Protein AF-A0A950NR32-F1 (afdb_monomer)

Sequence (67 aa):
MTDAPSLLDVADQLSIRDLIADFADAVNRMRPDDVGPLFAPDGEWTVTGWGSHRGRDEIVSFLAGLF

pLDDT: mean 92.99, std 9.34, range [47.44, 98.44]

Nearest PDB structures (foldseek):
  4ovm-assembly4_G  TM=9.425E-01  e=4.818E-03  Streptomyces carzinostaticus subsp. neocarzinostaticus
  4ovm-assembly5_I  TM=9.373E-01  e=5.877E-03  Streptomyces carzinostaticus subsp. neocarzinostaticus
  4ovm-assembly1_A  TM=9.265E-01  e=6.279E-03  Streptomyces carzinostaticus subsp. neocarzinostaticus
  3hx8-assembly2_C  TM=8.683E-01  e=1.935E-02  Mesorhizobium loti
  5ien-assembly2_B  TM=8.159E-01  e=4.283E-02  synthetic construct

Mean predicted aligned error: 4.64 Å

Foldseek 3Di:
DDDDDDPVNVVVVVVVVVLVVQCVVCLVVLPLLSNLVSADQQGWDQDVPQGIATGSVRSSVSSNVVD

Secondary structure (DSSP, 8-state):
-PPPPPHHHHHHHHHHHHHHHHHHHHHHTT-HHHHGGGS-TT-EEEETTTEEEESHHHHHHHHHT--

Radius of gyration: 14.97 Å; Cα contacts (8 Å, |Δi|>4): 54; chains: 1; bounding box: 31×30×36 Å

Structure (mmCIF, N/CA/C/O backbone):
data_AF-A0A950NR32-F1
#
_entry.id   AF-A0A950NR32-F1
#
loop_
_atom_site.group_PDB
_atom_site.id
_atom_site.type_symbol
_atom_site.label_atom_id
_atom_site.label_alt_id
_atom_site.label_comp_id
_atom_site.label_asym_id
_atom_site.label_entity_id
_atom_site.label_seq_id
_atom_site.pdbx_PDB_ins_code
_atom_site.Cartn_x
_atom_site.Cartn_y
_atom_site.Cartn_z
_atom_site.occupancy
_atom_site.B_iso_or_equiv
_atom_site.auth_seq_id
_atom_site.auth_comp_id
_atom_site.auth_asym_id
_atom_site.auth_atom_id
_atom_site.pdbx_PDB_model_num
ATOM 1 N N . MET A 1 1 ? -14.096 21.843 22.839 1.00 47.44 1 MET A N 1
ATOM 2 C CA . MET A 1 1 ? -13.854 20.633 23.644 1.00 47.44 1 MET A CA 1
ATOM 3 C C . MET A 1 1 ? -13.859 19.499 22.644 1.00 47.44 1 MET A C 1
ATOM 5 O O . MET A 1 1 ? -14.903 19.262 22.059 1.00 47.44 1 MET A O 1
ATOM 9 N N . THR A 1 2 ? -12.692 18.965 22.291 1.00 65.69 2 THR A N 1
ATOM 10 C CA . THR A 1 2 ? -12.615 17.826 21.366 1.00 65.69 2 THR A CA 1
ATOM 11 C C . THR A 1 2 ? -13.111 16.610 22.134 1.00 65.69 2 THR A C 1
ATOM 13 O O . THR A 1 2 ? -12.634 16.388 23.248 1.00 65.69 2 THR A O 1
ATOM 16 N N . ASP A 1 3 ? -14.099 15.894 21.600 1.00 71.31 3 ASP A N 1
ATOM 17 C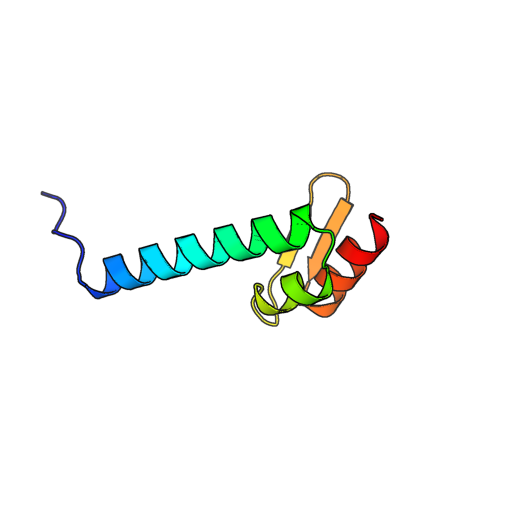 CA . ASP A 1 3 ? -14.567 14.652 22.213 1.00 71.31 3 ASP A CA 1
ATOM 18 C C . ASP A 1 3 ? -13.394 13.684 22.406 1.00 71.31 3 ASP A C 1
ATOM 20 O O . ASP A 1 3 ? -12.436 13.671 21.625 1.00 71.31 3 ASP A O 1
ATOM 24 N N . ALA A 1 4 ? -13.445 12.905 23.487 1.00 70.31 4 ALA A N 1
ATOM 25 C CA . ALA A 1 4 ? -12.474 11.844 23.694 1.00 70.31 4 ALA A CA 1
ATOM 26 C C . ALA A 1 4 ? -12.610 10.819 22.553 1.00 70.31 4 ALA A C 1
ATOM 28 O O . ALA A 1 4 ? -13.742 10.474 22.200 1.00 70.31 4 ALA A O 1
ATOM 29 N N . PRO A 1 5 ? -11.494 10.327 21.985 1.00 72.94 5 PRO A N 1
ATOM 30 C CA . PRO A 1 5 ? -11.548 9.338 20.920 1.00 72.94 5 PRO A CA 1
ATOM 31 C C . PRO A 1 5 ? -12.288 8.091 21.408 1.00 72.94 5 PRO A C 1
ATOM 33 O O . PRO A 1 5 ? -12.060 7.596 22.516 1.00 72.94 5 PRO A O 1
ATOM 36 N N . SER A 1 6 ? -13.196 7.598 20.576 1.00 84.81 6 SER A N 1
ATOM 37 C CA . SER A 1 6 ? -13.895 6.342 20.796 1.00 84.81 6 SER A CA 1
ATOM 38 C C . SER A 1 6 ? -12.921 5.160 20.723 1.00 84.81 6 SER A C 1
ATOM 40 O O . SER A 1 6 ? -11.809 5.259 20.204 1.00 84.81 6 SER A O 1
ATOM 42 N N . LEU A 1 7 ? -13.342 3.993 21.217 1.00 79.75 7 LEU A N 1
ATOM 43 C CA . LEU A 1 7 ? -12.559 2.762 21.050 1.00 79.75 7 LEU A CA 1
ATOM 44 C C . LEU A 1 7 ? -12.349 2.399 19.570 1.00 79.75 7 LEU A C 1
ATOM 46 O O . LEU A 1 7 ? -11.326 1.805 19.241 1.00 79.75 7 LEU A O 1
ATOM 50 N N . LEU A 1 8 ? -13.291 2.777 18.697 1.00 84.44 8 LEU A N 1
ATOM 51 C CA . LEU A 1 8 ? -13.149 2.623 17.248 1.00 84.44 8 LEU A CA 1
ATOM 52 C C . LEU A 1 8 ? -12.017 3.513 16.722 1.00 84.44 8 LEU A C 1
ATOM 54 O O . LEU A 1 8 ? -11.150 3.019 16.011 1.00 84.44 8 LEU A O 1
ATOM 58 N N . ASP A 1 9 ? -11.935 4.765 17.182 1.00 91.25 9 ASP A N 1
ATOM 59 C CA . ASP A 1 9 ? -10.864 5.685 16.775 1.00 91.25 9 ASP A CA 1
ATOM 60 C C . ASP A 1 9 ? -9.474 5.168 17.181 1.00 91.25 9 ASP A C 1
ATOM 62 O O . ASP A 1 9 ? -8.509 5.306 16.431 1.00 91.25 9 ASP A O 1
ATOM 66 N N . VAL A 1 10 ? -9.351 4.542 18.357 1.00 94.50 10 VAL A N 1
ATOM 67 C CA . VAL A 1 10 ? -8.079 3.947 18.807 1.00 94.50 10 VAL A CA 1
ATOM 68 C C . VAL A 1 10 ? -7.719 2.704 17.986 1.00 94.50 10 VAL A C 1
ATOM 70 O O . VAL A 1 10 ? -6.555 2.527 17.624 1.00 94.50 10 VAL A O 1
ATOM 73 N N . ALA A 1 11 ? -8.690 1.840 17.682 1.00 94.81 11 ALA A N 1
ATOM 74 C CA . ALA A 1 11 ? -8.462 0.646 16.868 1.00 94.81 11 ALA A CA 1
ATOM 75 C C . ALA A 1 11 ? -8.025 1.002 15.437 1.00 94.81 11 ALA A C 1
ATOM 77 O O . ALA A 1 11 ? -7.084 0.400 14.912 1.00 94.81 11 ALA A O 1
ATOM 78 N N . ASP A 1 12 ? -8.643 2.023 14.843 1.00 94.69 12 ASP A N 1
ATOM 79 C CA . ASP A 1 12 ? -8.268 2.529 13.524 1.00 94.69 12 ASP A CA 1
ATOM 80 C C . ASP A 1 12 ? -6.855 3.124 13.544 1.00 94.69 12 ASP A C 1
ATOM 82 O O . ASP A 1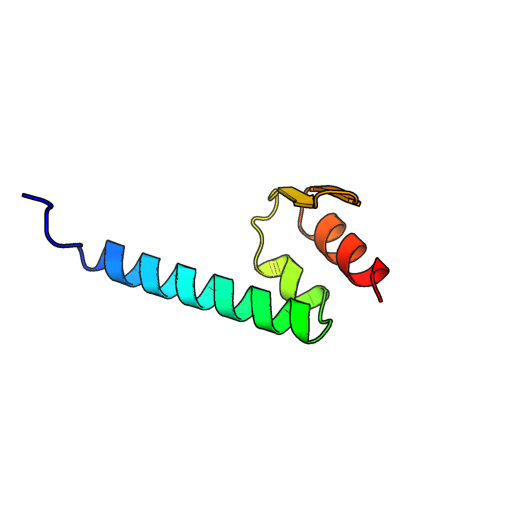 12 ? -6.041 2.822 12.673 1.00 94.69 12 ASP A O 1
ATOM 86 N N . GLN A 1 13 ? -6.509 3.900 14.578 1.00 95.56 13 GLN A N 1
ATOM 87 C CA . GLN A 1 13 ? -5.156 4.446 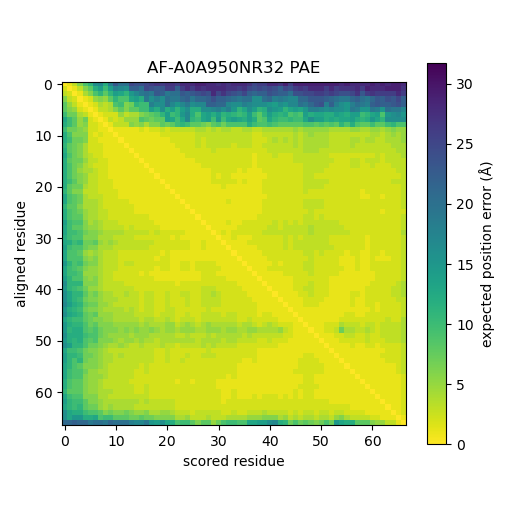14.741 1.00 95.56 13 GLN A CA 1
ATOM 88 C C . GLN A 1 13 ? -4.084 3.355 14.821 1.00 95.56 13 GLN A C 1
ATOM 90 O O . GLN A 1 13 ? -3.022 3.492 14.210 1.00 95.56 13 GLN A O 1
ATOM 95 N N . LEU A 1 14 ? -4.346 2.278 15.566 1.00 97.06 14 LEU A N 1
ATOM 96 C CA . LEU A 1 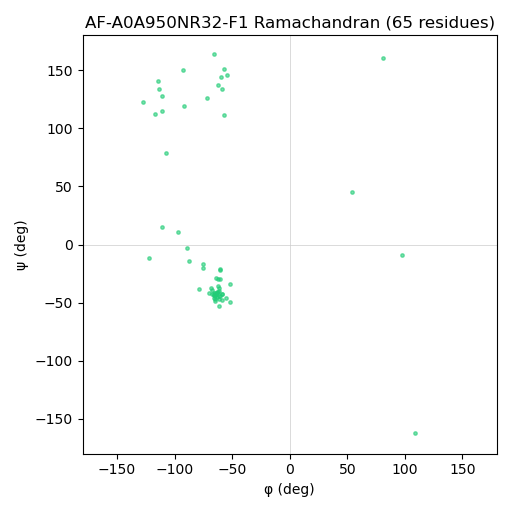14 ? -3.426 1.144 15.655 1.00 97.06 14 LEU A CA 1
ATOM 97 C C . LEU A 1 14 ? -3.306 0.426 14.310 1.00 97.06 14 LEU A C 1
ATOM 99 O O . LEU A 1 14 ? -2.193 0.168 13.866 1.00 97.06 14 LEU A O 1
ATOM 103 N N . SER A 1 15 ? -4.428 0.208 13.624 1.00 96.38 15 SER A N 1
ATOM 104 C CA . SER A 1 15 ? -4.446 -0.437 12.307 1.00 96.38 15 SER A CA 1
ATOM 105 C C . SER A 1 15 ? -3.670 0.369 11.259 1.00 96.38 15 SER A C 1
ATOM 107 O O . SER A 1 15 ? -2.905 -0.197 10.483 1.00 96.38 15 SER A O 1
ATOM 109 N N . ILE A 1 16 ? -3.800 1.701 11.264 1.00 96.69 16 ILE A N 1
ATOM 110 C CA . ILE A 1 16 ? -3.022 2.591 10.389 1.00 96.69 16 ILE A CA 1
ATOM 111 C C . ILE A 1 16 ? -1.533 2.529 10.740 1.00 96.69 16 ILE A C 1
ATOM 113 O O . ILE A 1 16 ? -0.691 2.491 9.844 1.00 96.69 16 ILE A O 1
ATOM 117 N N . ARG A 1 17 ? -1.186 2.514 12.033 1.00 97.81 17 ARG A N 1
ATOM 118 C CA . ARG A 1 17 ? 0.215 2.423 12.463 1.00 97.81 17 ARG A CA 1
ATOM 119 C C . ARG A 1 17 ? 0.860 1.130 11.974 1.00 97.81 17 ARG A C 1
ATOM 121 O O . ARG A 1 17 ? 1.983 1.176 11.477 1.00 97.81 17 ARG A O 1
ATOM 128 N N . ASP A 1 18 ? 0.153 0.017 12.110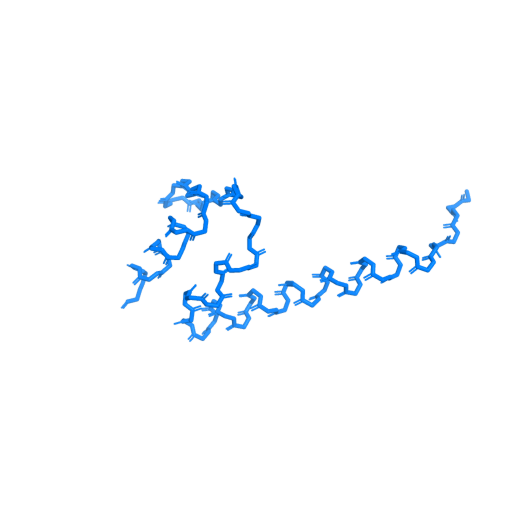 1.00 98.44 18 ASP A N 1
ATOM 129 C CA . ASP A 1 18 ? 0.644 -1.293 11.700 1.00 98.44 18 ASP A CA 1
ATOM 130 C C . ASP A 1 18 ? 0.767 -1.361 10.163 1.00 98.44 18 ASP A C 1
ATOM 132 O O . ASP A 1 18 ? 1.824 -1.732 9.659 1.00 98.44 18 ASP A O 1
ATOM 136 N N . LEU A 1 19 ? -0.213 -0.834 9.414 1.00 98.12 19 LEU A N 1
ATOM 137 C CA . LEU A 1 19 ? -0.153 -0.717 7.947 1.00 98.12 19 LEU A CA 1
ATOM 138 C C . LEU A 1 19 ? 1.088 0.052 7.456 1.00 98.12 19 LEU A C 1
ATOM 140 O O . LEU A 1 19 ? 1.761 -0.373 6.516 1.00 98.12 19 LEU A O 1
ATOM 144 N N . ILE A 1 20 ? 1.403 1.191 8.080 1.00 98.06 20 ILE A N 1
ATOM 145 C CA . ILE A 1 20 ? 2.578 1.995 7.713 1.00 98.06 20 ILE A CA 1
ATOM 146 C C . ILE A 1 20 ? 3.883 1.270 8.067 1.00 98.06 20 ILE A C 1
ATOM 148 O O . ILE A 1 20 ? 4.853 1.357 7.310 1.00 98.06 20 ILE A O 1
ATOM 152 N N . ALA A 1 21 ? 3.922 0.553 9.195 1.00 98.38 21 ALA A N 1
ATOM 153 C CA . ALA A 1 21 ? 5.086 -0.232 9.594 1.00 98.38 21 ALA A CA 1
ATOM 154 C C . ALA A 1 21 ? 5.351 -1.391 8.620 1.00 98.38 21 ALA A C 1
ATOM 156 O O . ALA A 1 21 ? 6.492 -1.568 8.187 1.00 98.38 21 ALA A O 1
ATOM 157 N N . ASP A 1 22 ? 4.304 -2.113 8.219 1.00 98.44 22 ASP A N 1
ATOM 158 C CA . ASP A 1 22 ? 4.389 -3.213 7.257 1.00 98.44 22 ASP A CA 1
ATOM 159 C C . ASP A 1 22 ? 4.836 -2.716 5.878 1.00 98.44 22 ASP A C 1
ATOM 161 O O . ASP A 1 22 ? 5.732 -3.301 5.264 1.00 98.44 22 ASP A O 1
ATOM 165 N N . PHE A 1 23 ? 4.292 -1.580 5.424 1.00 97.50 23 PHE A N 1
ATOM 166 C CA . PHE A 1 23 ? 4.722 -0.942 4.179 1.00 97.50 23 PHE A CA 1
ATOM 167 C C . PHE A 1 23 ? 6.213 -0.591 4.213 1.00 97.50 23 PHE A C 1
ATOM 169 O O . PHE A 1 23 ? 6.959 -0.921 3.288 1.00 97.50 23 PHE A O 1
ATOM 176 N N . ALA A 1 24 ? 6.669 0.043 5.297 1.00 97.69 24 ALA A N 1
ATOM 177 C CA . ALA A 1 24 ? 8.068 0.414 5.452 1.00 97.69 24 ALA A CA 1
ATOM 178 C C . ALA A 1 24 ? 8.994 -0.813 5.497 1.00 97.69 24 ALA A C 1
ATOM 180 O O . ALA A 1 24 ? 10.058 -0.785 4.878 1.00 97.69 24 ALA A O 1
ATOM 181 N N . ASP A 1 25 ? 8.626 -1.889 6.201 1.00 98.12 25 ASP A N 1
ATOM 182 C CA . ASP A 1 25 ? 9.443 -3.111 6.252 1.00 98.12 25 ASP A CA 1
ATOM 183 C C . ASP A 1 25 ? 9.536 -3.797 4.882 1.00 98.12 25 ASP A C 1
ATOM 185 O O . ASP A 1 25 ? 10.638 -4.154 4.454 1.00 98.12 25 ASP A O 1
ATOM 189 N N . ALA A 1 26 ? 8.410 -3.939 4.175 1.00 97.06 26 ALA A N 1
ATOM 190 C CA . ALA A 1 26 ? 8.359 -4.577 2.862 1.00 97.06 26 ALA A CA 1
ATOM 191 C C . ALA A 1 26 ? 9.207 -3.825 1.822 1.00 97.06 26 ALA A C 1
ATOM 193 O O . ALA A 1 26 ? 10.029 -4.441 1.136 1.00 97.06 26 ALA A O 1
ATOM 194 N N . VAL A 1 27 ? 9.086 -2.493 1.758 1.00 94.56 27 VAL A N 1
ATOM 195 C CA . VAL A 1 27 ? 9.885 -1.654 0.847 1.00 94.56 27 VAL A CA 1
ATOM 196 C C . VAL A 1 27 ? 11.372 -1.697 1.209 1.00 94.56 27 VAL A C 1
ATOM 198 O O . VAL A 1 27 ? 12.204 -1.948 0.339 1.00 94.56 27 VAL A O 1
ATOM 201 N N . ASN A 1 28 ? 11.730 -1.515 2.486 1.00 95.19 28 ASN A N 1
ATOM 202 C CA . ASN A 1 28 ? 13.138 -1.483 2.910 1.00 95.19 28 ASN A CA 1
ATOM 203 C C . ASN A 1 28 ? 13.865 -2.815 2.696 1.00 95.19 28 ASN A C 1
ATOM 205 O O . ASN A 1 28 ? 15.078 -2.834 2.500 1.00 95.19 28 ASN A O 1
ATOM 209 N N . ARG A 1 29 ? 13.139 -3.935 2.747 1.00 95.69 29 ARG A N 1
ATOM 210 C CA . ARG A 1 29 ? 13.688 -5.276 2.510 1.00 95.69 29 ARG A CA 1
ATOM 211 C C . ARG A 1 29 ? 13.469 -5.775 1.080 1.00 95.69 29 ARG A C 1
ATOM 213 O O . ARG A 1 29 ? 13.710 -6.952 0.833 1.00 95.69 29 ARG A O 1
ATOM 220 N N . MET A 1 30 ? 13.033 -4.904 0.164 1.00 94.31 30 MET A N 1
ATOM 221 C CA . MET A 1 30 ? 12.846 -5.212 -1.260 1.00 94.31 30 MET A CA 1
ATOM 222 C C . MET A 1 30 ? 11.940 -6.434 -1.491 1.00 94.31 30 MET A C 1
ATOM 224 O O . MET A 1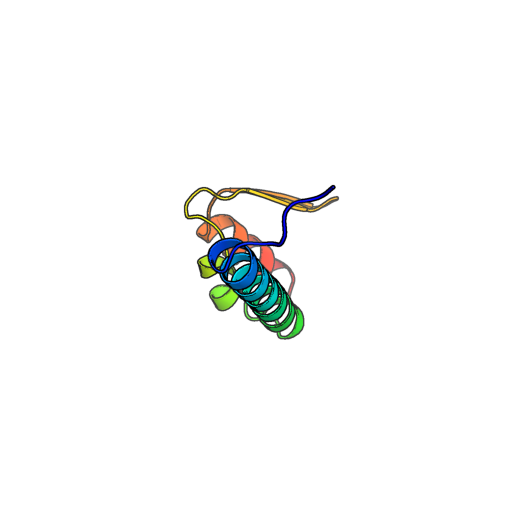 30 ? 12.260 -7.323 -2.277 1.00 94.31 30 MET A O 1
ATOM 228 N N . ARG A 1 31 ? 10.806 -6.499 -0.778 1.00 95.19 31 ARG A N 1
ATOM 229 C CA . ARG A 1 31 ? 9.794 -7.560 -0.916 1.00 95.19 31 ARG A CA 1
ATOM 230 C C . ARG A 1 31 ? 8.548 -7.003 -1.616 1.00 95.19 31 ARG A C 1
ATOM 232 O O . ARG A 1 31 ? 7.583 -6.658 -0.938 1.00 95.19 31 ARG A O 1
ATOM 239 N N . PRO A 1 32 ? 8.562 -6.853 -2.953 1.00 92.81 32 PRO A N 1
ATOM 240 C CA . PRO A 1 32 ? 7.481 -6.192 -3.685 1.00 92.81 32 PRO A CA 1
ATOM 241 C C . PRO A 1 32 ? 6.140 -6.924 -3.543 1.00 92.81 32 PRO A C 1
ATOM 243 O O . PRO A 1 32 ? 5.112 -6.268 -3.395 1.00 92.81 32 PRO A O 1
ATOM 246 N N . ASP A 1 33 ? 6.149 -8.258 -3.491 1.00 95.25 33 ASP A N 1
ATOM 247 C CA . ASP A 1 33 ? 4.933 -9.070 -3.336 1.00 95.25 33 ASP A CA 1
ATOM 248 C C . ASP A 1 33 ? 4.201 -8.804 -2.008 1.00 95.25 33 ASP A C 1
ATOM 250 O O . ASP A 1 33 ? 2.973 -8.872 -1.955 1.00 95.25 33 ASP A O 1
ATOM 254 N N . ASP A 1 34 ? 4.934 -8.425 -0.955 1.00 97.19 34 ASP A N 1
ATOM 255 C CA . ASP A 1 34 ? 4.358 -8.075 0.349 1.00 97.19 34 ASP A CA 1
ATOM 256 C C . ASP A 1 34 ? 3.698 -6.686 0.339 1.00 97.19 34 ASP A C 1
ATOM 258 O O . ASP A 1 34 ? 2.856 -6.398 1.187 1.00 97.19 34 ASP A O 1
ATOM 262 N N . VAL A 1 35 ? 4.046 -5.816 -0.619 1.00 96.38 35 VAL A N 1
ATOM 263 C CA . VAL A 1 35 ? 3.491 -4.457 -0.710 1.00 96.38 35 VAL A CA 1
ATOM 264 C C . VAL A 1 35 ? 2.096 -4.458 -1.331 1.00 96.38 35 VAL A C 1
ATOM 266 O O . VAL A 1 35 ? 1.225 -3.716 -0.882 1.00 96.38 35 VAL A O 1
ATOM 269 N N . GLY A 1 36 ? 1.848 -5.300 -2.338 1.00 95.94 36 GLY A N 1
ATOM 270 C CA . GLY A 1 36 ? 0.569 -5.346 -3.060 1.00 95.94 36 GLY A CA 1
ATOM 271 C C . GLY A 1 36 ? -0.669 -5.469 -2.153 1.00 95.94 36 GLY A C 1
ATOM 272 O O . GLY A 1 36 ? -1.602 -4.674 -2.296 1.00 95.94 36 GLY A O 1
ATOM 273 N N . PRO A 1 37 ? -0.705 -6.409 -1.188 1.00 97.19 37 PRO A N 1
ATOM 274 C CA . PRO A 1 37 ? -1.828 -6.564 -0.260 1.00 97.19 37 PRO A CA 1
ATOM 275 C C . PRO A 1 37 ? -2.125 -5.342 0.624 1.00 97.19 37 PRO A C 1
ATOM 277 O O . PRO A 1 37 ? -3.261 -5.212 1.079 1.00 97.19 37 PRO A O 1
ATOM 280 N N . LEU A 1 38 ? -1.150 -4.449 0.841 1.00 97.56 38 LEU A N 1
ATOM 281 C CA . LEU A 1 38 ? -1.302 -3.236 1.660 1.00 97.56 38 LEU A CA 1
ATOM 282 C C . LEU A 1 38 ? -2.107 -2.138 0.949 1.00 97.56 38 LEU A C 1
ATOM 284 O O . LEU A 1 38 ? -2.604 -1.213 1.588 1.00 97.56 38 LEU A O 1
ATOM 288 N N . PHE A 1 39 ? -2.269 -2.246 -0.371 1.00 97.38 39 PHE A N 1
ATOM 289 C CA . PHE A 1 39 ? -3.103 -1.346 -1.157 1.00 97.38 39 PHE A CA 1
ATOM 290 C C . PHE A 1 39 ? -4.526 -1.893 -1.312 1.00 97.38 39 PHE A C 1
ATOM 292 O O . PHE A 1 39 ? -4.774 -3.107 -1.386 1.00 97.38 39 PHE A O 1
ATOM 299 N N . ALA A 1 40 ? -5.486 -0.975 -1.437 1.00 97.62 40 ALA A N 1
ATOM 300 C CA . ALA A 1 40 ? -6.818 -1.312 -1.926 1.00 97.62 40 ALA A CA 1
ATOM 301 C C . ALA A 1 40 ? -6.724 -1.971 -3.321 1.00 97.62 40 ALA A C 1
ATOM 303 O O . ALA A 1 40 ? -5.788 -1.668 -4.067 1.00 97.62 40 ALA A O 1
ATOM 304 N N . PRO A 1 41 ? -7.666 -2.856 -3.706 1.00 97.44 41 PRO A N 1
ATOM 305 C CA . PRO A 1 41 ? -7.629 -3.532 -5.007 1.00 97.44 41 PRO A CA 1
ATOM 306 C C . PRO A 1 41 ? -7.482 -2.583 -6.205 1.00 97.44 41 PRO A C 1
ATOM 308 O O . PRO A 1 41 ? -6.820 -2.929 -7.179 1.00 97.44 41 PRO A O 1
ATOM 311 N N . ASP A 1 42 ? -8.063 -1.387 -6.113 1.00 97.31 42 ASP A N 1
ATOM 312 C CA . ASP A 1 42 ? -8.037 -0.321 -7.116 1.00 97.31 42 ASP A CA 1
ATOM 313 C C . ASP A 1 42 ? -7.215 0.909 -6.683 1.00 97.31 42 ASP A C 1
ATOM 315 O O . ASP A 1 42 ? -7.338 1.974 -7.293 1.00 97.31 42 ASP A O 1
ATOM 319 N N . GLY A 1 43 ? -6.389 0.767 -5.640 1.00 97.19 43 GLY A N 1
ATOM 320 C CA . GLY A 1 43 ? -5.552 1.841 -5.114 1.00 97.19 43 GLY A CA 1
ATOM 321 C C . GLY A 1 43 ? -4.578 2.374 -6.162 1.00 97.19 43 GLY A C 1
ATOM 322 O O . GLY A 1 43 ? -4.067 1.620 -6.985 1.00 97.19 43 GLY A O 1
ATOM 323 N N . GLU A 1 44 ? -4.317 3.678 -6.130 1.00 97.69 44 GLU A N 1
ATOM 324 C CA . GLU A 1 44 ? -3.351 4.332 -7.011 1.00 97.69 44 GLU A CA 1
ATOM 325 C C . GLU A 1 44 ? -2.169 4.850 -6.195 1.00 97.69 44 GLU A C 1
ATOM 327 O O . GLU A 1 44 ? -2.353 5.486 -5.154 1.00 97.69 44 GLU A O 1
ATOM 332 N N . TRP A 1 45 ? -0.957 4.599 -6.685 1.00 96.19 45 TRP A N 1
ATOM 333 C CA . TRP A 1 45 ? 0.261 5.165 -6.129 1.00 96.19 45 TRP A CA 1
ATOM 334 C C . TRP A 1 45 ? 0.954 6.059 -7.151 1.00 96.19 45 TRP A C 1
ATOM 336 O O . TRP A 1 45 ? 1.485 5.584 -8.154 1.00 96.19 45 TRP A O 1
ATOM 346 N N . THR A 1 46 ? 0.970 7.363 -6.875 1.00 97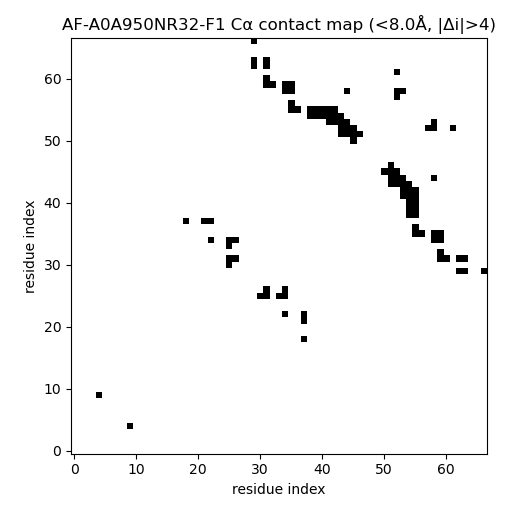.50 46 THR A N 1
ATOM 347 C CA . THR A 1 46 ? 1.763 8.336 -7.630 1.00 97.50 46 THR A CA 1
ATOM 348 C C . THR A 1 46 ? 3.125 8.515 -6.976 1.00 97.50 46 THR A C 1
ATOM 350 O O . THR A 1 46 ? 3.231 8.964 -5.833 1.00 97.50 46 THR A O 1
ATOM 353 N N . VAL A 1 47 ? 4.176 8.204 -7.724 1.00 95.19 47 VAL A N 1
ATOM 354 C CA . VAL A 1 47 ? 5.566 8.320 -7.295 1.00 95.19 47 VAL A CA 1
ATOM 355 C C . VAL A 1 47 ? 6.222 9.449 -8.085 1.00 95.19 47 VAL A C 1
ATOM 357 O O . VAL A 1 47 ? 6.362 9.393 -9.310 1.00 95.19 47 VAL A O 1
ATOM 360 N N . THR A 1 48 ? 6.618 10.513 -7.386 1.00 94.88 48 THR A N 1
ATOM 361 C CA . THR A 1 48 ? 7.195 11.719 -7.999 1.00 94.88 48 THR A CA 1
ATOM 362 C C . THR A 1 48 ? 8.435 11.387 -8.822 1.00 94.88 48 THR A C 1
ATOM 364 O O . THR A 1 48 ? 9.469 11.056 -8.258 1.00 94.88 48 THR A O 1
ATOM 367 N N . GLY A 1 49 ? 8.347 11.528 -10.147 1.00 95.31 49 GLY A N 1
ATOM 368 C CA . GLY A 1 49 ? 9.438 11.218 -11.079 1.00 95.31 49 GLY A CA 1
ATOM 369 C C . GLY A 1 49 ? 9.361 9.832 -11.729 1.00 95.31 49 GLY A C 1
ATOM 370 O O . GLY A 1 49 ? 10.091 9.598 -12.687 1.00 95.31 49 GLY A O 1
ATOM 371 N N . TRP A 1 50 ? 8.453 8.958 -11.278 1.00 93.88 50 TRP A N 1
ATOM 372 C CA . TRP A 1 50 ? 8.275 7.595 -11.808 1.00 93.88 50 TRP A CA 1
ATOM 373 C C . TRP A 1 50 ? 6.861 7.294 -12.334 1.00 93.88 50 TRP A C 1
ATOM 375 O O . TRP A 1 50 ? 6.690 6.320 -13.060 1.00 93.88 50 TRP A O 1
ATOM 385 N N . GLY A 1 51 ? 5.877 8.161 -12.069 1.00 96.06 51 GLY A N 1
ATOM 386 C CA . GLY A 1 51 ? 4.529 8.074 -12.648 1.00 96.06 51 GLY A CA 1
ATOM 387 C C . GLY A 1 51 ? 3.454 7.659 -11.644 1.00 96.06 51 GLY A C 1
ATOM 388 O O . GLY A 1 51 ? 3.644 7.798 -10.439 1.00 96.06 51 GLY A O 1
ATOM 389 N N . SER A 1 52 ? 2.306 7.204 -12.154 1.00 97.75 52 SER A N 1
ATOM 390 C CA . SER A 1 52 ? 1.193 6.645 -11.371 1.00 97.75 52 SER A CA 1
ATOM 391 C C . SER A 1 52 ? 1.008 5.167 -11.708 1.00 97.75 52 SER A C 1
ATOM 393 O O . SER A 1 52 ? 1.082 4.798 -12.879 1.00 97.75 52 SER A O 1
ATOM 395 N N . HIS A 1 53 ? 0.710 4.358 -10.692 1.00 97.81 53 HIS A N 1
ATOM 396 C CA . HIS A 1 53 ? 0.483 2.914 -10.801 1.00 97.81 53 HIS A CA 1
ATOM 397 C C . HIS A 1 53 ? -0.856 2.565 -10.152 1.00 97.81 53 HIS A C 1
ATOM 399 O O . HIS A 1 53 ? -1.058 2.878 -8.975 1.00 97.81 53 HIS A O 1
ATOM 405 N N . ARG A 1 54 ? -1.778 1.952 -10.901 1.00 98.00 54 ARG A N 1
ATOM 406 C CA . ARG A 1 54 ? -3.139 1.659 -10.443 1.00 98.00 54 ARG A CA 1
ATOM 407 C C . ARG A 1 54 ? -3.354 0.161 -10.265 1.00 98.00 54 ARG A C 1
ATOM 409 O O . ARG A 1 54 ? -3.195 -0.634 -11.184 1.00 98.00 54 ARG A O 1
ATOM 416 N N . GLY A 1 55 ? -3.839 -0.204 -9.087 1.00 98.12 55 GLY A N 1
ATOM 417 C CA . GLY A 1 55 ? -4.069 -1.584 -8.701 1.00 98.12 55 GLY A CA 1
ATOM 418 C C . GLY A 1 55 ? -2.792 -2.279 -8.240 1.00 98.12 55 GLY A C 1
ATOM 419 O O . GLY A 1 55 ? -1.666 -1.852 -8.504 1.00 98.12 55 GLY A O 1
ATOM 420 N N . ARG A 1 56 ? -2.993 -3.376 -7.509 1.00 97.81 56 ARG A N 1
ATOM 421 C CA . ARG A 1 56 ? -1.917 -4.103 -6.823 1.00 97.81 56 ARG A CA 1
ATOM 422 C C . ARG A 1 56 ? -0.841 -4.593 -7.790 1.00 97.81 56 ARG A C 1
ATOM 424 O O . ARG A 1 56 ? 0.338 -4.434 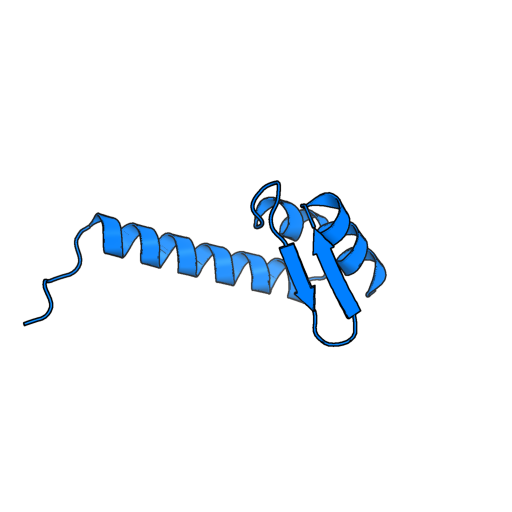-7.500 1.00 97.81 56 ARG A O 1
ATOM 431 N N . ASP A 1 57 ? -1.243 -5.117 -8.944 1.00 97.62 57 ASP A N 1
ATOM 432 C CA . ASP A 1 57 ? -0.322 -5.708 -9.919 1.00 97.62 57 ASP A CA 1
ATOM 433 C C . ASP A 1 57 ? 0.631 -4.668 -10.526 1.00 97.62 57 ASP A C 1
ATOM 435 O O . ASP A 1 57 ? 1.829 -4.928 -10.644 1.00 97.62 57 ASP A O 1
ATOM 439 N N . GLU A 1 58 ? 0.137 -3.471 -10.867 1.00 97.94 58 GLU A N 1
ATOM 440 C CA . GLU A 1 58 ? 0.983 -2.389 -11.390 1.00 97.94 58 GLU A CA 1
ATOM 441 C C . GLU A 1 58 ? 1.954 -1.871 -10.324 1.00 97.94 58 GLU A C 1
ATOM 443 O O . GLU A 1 58 ? 3.121 -1.618 -10.624 1.00 97.94 58 GLU A O 1
ATOM 448 N N . ILE A 1 59 ? 1.497 -1.759 -9.073 1.00 97.44 59 ILE A N 1
ATOM 449 C CA . ILE A 1 59 ? 2.317 -1.322 -7.934 1.00 97.44 59 ILE A CA 1
ATOM 450 C C . ILE A 1 59 ? 3.445 -2.322 -7.646 1.00 97.44 59 ILE A C 1
ATOM 452 O O . ILE A 1 59 ? 4.603 -1.922 -7.497 1.00 97.44 59 ILE A O 1
ATOM 456 N N . VAL A 1 60 ? 3.128 -3.619 -7.596 1.00 97.31 60 VAL A N 1
ATOM 457 C CA . VAL A 1 60 ? 4.116 -4.689 -7.388 1.00 97.31 60 VAL A CA 1
ATOM 458 C C . VAL A 1 60 ? 5.116 -4.716 -8.544 1.00 97.31 60 VAL A C 1
ATOM 460 O O . VAL A 1 60 ? 6.323 -4.747 -8.306 1.00 97.31 60 VAL A O 1
ATOM 463 N N . SER A 1 61 ? 4.630 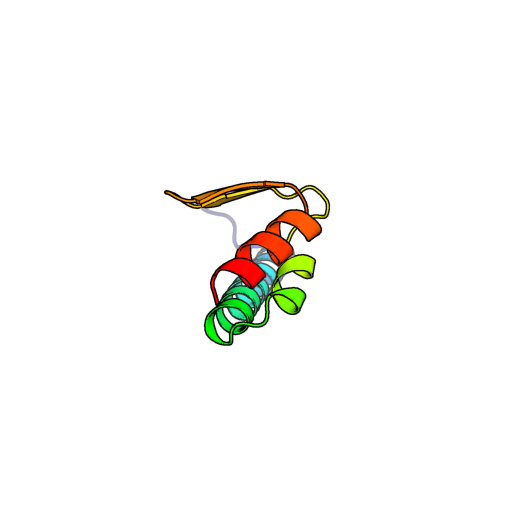-4.628 -9.788 1.00 96.94 61 SER A N 1
ATOM 464 C CA . SER A 1 61 ? 5.478 -4.613 -10.989 1.00 96.94 61 SER A CA 1
ATOM 465 C C . SER A 1 61 ? 6.431 -3.418 -11.013 1.00 96.94 61 SER A C 1
ATOM 467 O O . SER A 1 61 ? 7.592 -3.570 -11.388 1.00 96.94 61 SER A O 1
ATOM 469 N N . PHE A 1 62 ? 5.966 -2.237 -10.593 1.00 95.62 62 PHE A N 1
ATOM 470 C CA . PHE A 1 62 ? 6.810 -1.052 -10.466 1.00 95.62 62 PHE A CA 1
ATOM 471 C C . PHE A 1 62 ? 7.941 -1.272 -9.460 1.00 95.62 62 PHE A C 1
ATOM 473 O O . PHE A 1 62 ? 9.106 -1.080 -9.804 1.00 95.62 62 PHE A O 1
ATOM 480 N N . LEU A 1 63 ? 7.615 -1.712 -8.241 1.00 94.31 63 LEU A N 1
ATOM 481 C CA . LEU A 1 63 ? 8.617 -1.945 -7.201 1.00 94.31 63 LEU A CA 1
ATOM 482 C C . LEU A 1 63 ? 9.628 -3.016 -7.609 1.00 94.31 63 LEU A C 1
ATOM 484 O O . LEU A 1 63 ? 10.823 -2.800 -7.447 1.00 94.31 63 LEU A O 1
ATOM 488 N N . ALA A 1 64 ? 9.165 -4.125 -8.189 1.00 94.12 64 ALA A N 1
ATOM 489 C CA . ALA A 1 64 ? 10.028 -5.196 -8.680 1.00 94.12 64 ALA A CA 1
ATOM 490 C C . ALA A 1 64 ? 11.007 -4.743 -9.780 1.00 94.12 64 ALA A C 1
ATOM 492 O O . ALA A 1 64 ? 12.006 -5.415 -9.999 1.00 94.12 64 ALA A O 1
ATOM 493 N N . GLY A 1 65 ? 10.731 -3.629 -10.468 1.00 93.31 65 GLY A N 1
ATOM 494 C CA . GLY A 1 65 ? 11.620 -3.041 -11.472 1.00 93.31 65 GLY A CA 1
ATOM 495 C C . GLY A 1 65 ? 12.636 -2.024 -10.934 1.00 93.31 65 GLY A C 1
ATOM 496 O O . GLY A 1 65 ? 13.423 -1.501 -11.723 1.00 93.31 65 GLY A O 1
ATOM 497 N N . LEU A 1 66 ? 12.617 -1.697 -9.633 1.00 86.69 66 LEU A N 1
ATOM 498 C CA . LEU A 1 66 ? 13.555 -0.744 -9.013 1.00 86.69 66 LEU A CA 1
ATOM 499 C C . LEU A 1 66 ? 14.864 -1.384 -8.528 1.00 86.69 66 LEU A C 1
ATOM 501 O O . LEU A 1 66 ? 15.812 -0.658 -8.215 1.00 86.69 66 LEU A O 1
ATOM 505 N N . PHE A 1 67 ? 14.907 -2.711 -8.443 1.00 71.31 67 PHE A N 1
ATOM 506 C CA . PHE A 1 67 ? 16.046 -3.514 -7.999 1.00 71.31 67 PHE A CA 1
ATOM 507 C C . PHE A 1 67 ? 16.293 -4.666 -8.976 1.00 71.31 67 PHE A C 1
ATOM 509 O O . PHE A 1 67 ? 17.461 -5.112 -9.047 1.00 71.31 67 PHE A O 1
#

Solvent-accessible surface area (backbone atoms only — not comparable to full-atom values): 3970 Å² total; per-residue (Å²): 132,83,76,79,81,50,74,65,56,52,51,52,52,51,52,52,51,51,53,52,49,51,47,52,51,24,60,77,67,71,36,34,78,67,43,27,77,78,44,52,77,75,36,70,50,76,43,94,95,78,49,73,27,64,17,30,69,46,44,24,54,52,52,60,70,77,115